Protein AF-A0A0A8X372-F1 (afdb_monomer_lite)

Foldseek 3Di:
DVVLLCVLVVCVVVVCVVVVVPDPDDPVRVLVVSLCVQLVVVLVVVVVVVVVVQVVCCVVCCVPPVDRPPDDLQNCLCSVQVVSLLSLLLSLQLNVCSLPDPDSVVSVVVSVVSCVVVVVVVVCVVVVVDDDDSVNSNVNSVVSNVVSVVSVVVCVVCPPVVNSVVVVD

Structure (mmCIF, N/CA/C/O backbone):
data_AF-A0A0A8X372-F1
#
_entry.id   AF-A0A0A8X372-F1
#
loop_
_atom_site.group_PDB
_atom_site.id
_atom_site.type_symbol
_atom_site.label_atom_id
_atom_site.label_alt_id
_atom_site.label_comp_id
_atom_site.label_asym_id
_atom_site.label_entity_id
_atom_site.label_seq_id
_atom_site.pdbx_PDB_ins_code
_atom_site.Cartn_x
_atom_site.Cartn_y
_atom_site.Cartn_z
_atom_site.occupancy
_atom_site.B_iso_or_equiv
_atom_site.auth_seq_id
_atom_site.auth_comp_id
_atom_site.auth_asym_id
_atom_site.auth_atom_id
_atom_site.pdbx_PDB_model_num
ATOM 1 N N . MET A 1 1 ? 5.039 -1.027 10.013 1.00 51.81 1 MET A N 1
ATOM 2 C CA . MET A 1 1 ? 4.492 -2.046 10.942 1.00 51.81 1 MET A CA 1
ATOM 3 C C . MET A 1 1 ? 4.755 -1.690 12.408 1.00 51.81 1 MET A C 1
ATOM 5 O O . MET A 1 1 ? 3.783 -1.479 13.117 1.00 51.81 1 MET A O 1
ATOM 9 N N . MET A 1 2 ? 6.009 -1.504 12.850 1.00 49.97 2 MET A N 1
ATOM 10 C CA . MET A 1 2 ? 6.305 -1.126 14.251 1.00 49.97 2 MET A CA 1
ATOM 11 C C . MET A 1 2 ? 5.663 0.201 14.705 1.00 49.97 2 MET A C 1
ATOM 13 O O . MET A 1 2 ? 5.135 0.270 15.808 1.00 49.97 2 MET A O 1
ATOM 17 N N . ILE A 1 3 ? 5.635 1.231 13.849 1.00 56.66 3 ILE A N 1
ATOM 18 C CA . ILE A 1 3 ? 5.080 2.557 14.196 1.00 56.66 3 ILE A CA 1
ATOM 19 C C . ILE A 1 3 ? 3.575 2.481 14.526 1.00 56.66 3 ILE A C 1
ATOM 21 O O . ILE A 1 3 ? 3.130 3.028 15.532 1.00 56.66 3 ILE A O 1
ATOM 25 N N . ALA A 1 4 ? 2.796 1.749 13.720 1.00 52.44 4 ALA A N 1
ATOM 26 C CA . ALA A 1 4 ? 1.363 1.548 13.958 1.00 52.44 4 ALA A CA 1
ATOM 27 C C . ALA A 1 4 ? 1.105 0.736 15.240 1.00 52.44 4 ALA A C 1
ATOM 29 O O . ALA A 1 4 ? 0.225 1.075 16.028 1.00 52.44 4 ALA A O 1
ATOM 30 N N . LEU A 1 5 ? 1.901 -0.314 15.467 1.00 48.47 5 LEU A N 1
ATOM 31 C CA . LEU A 1 5 ? 1.765 -1.192 16.629 1.00 48.47 5 LEU A CA 1
ATOM 32 C C . LEU A 1 5 ? 2.042 -0.458 17.947 1.00 48.47 5 LEU A C 1
ATOM 34 O O . LEU A 1 5 ? 1.261 -0.595 18.884 1.00 48.47 5 LEU A O 1
ATOM 38 N N . HIS A 1 6 ? 3.086 0.373 18.016 1.00 49.59 6 HIS A N 1
ATOM 39 C CA . HIS A 1 6 ? 3.379 1.150 19.224 1.00 49.59 6 HIS A CA 1
ATOM 40 C C . HIS A 1 6 ? 2.317 2.208 19.533 1.00 49.59 6 HIS A C 1
ATOM 42 O O . HIS A 1 6 ? 2.004 2.413 20.704 1.00 49.59 6 HIS A O 1
ATOM 48 N N . SER A 1 7 ? 1.734 2.848 18.515 1.00 50.34 7 SER A N 1
ATOM 49 C CA . SER A 1 7 ? 0.676 3.836 18.744 1.00 50.34 7 SER A CA 1
ATOM 50 C C . SER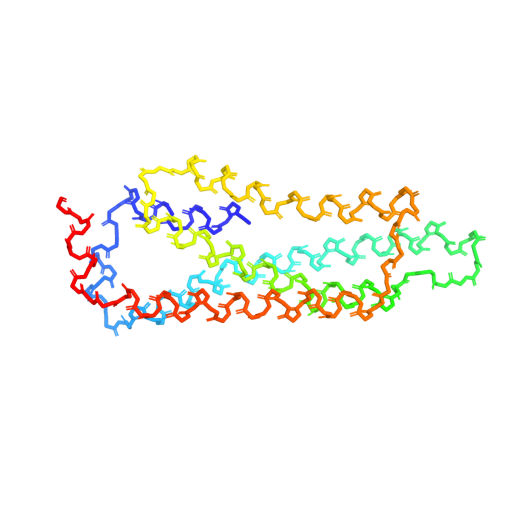 A 1 7 ? -0.593 3.181 19.295 1.00 50.34 7 SER A C 1
ATOM 52 O O . SER A 1 7 ? -1.122 3.650 20.295 1.00 50.34 7 SER A O 1
ATOM 54 N N . PHE A 1 8 ? -1.060 2.077 18.703 1.00 54.12 8 PHE A N 1
ATOM 55 C CA . PHE A 1 8 ? -2.315 1.443 19.126 1.00 54.12 8 PHE A CA 1
ATOM 56 C C . PHE A 1 8 ? -2.187 0.618 20.409 1.00 54.12 8 PHE A C 1
ATOM 58 O O . PHE A 1 8 ? -3.080 0.656 21.255 1.00 54.12 8 PHE A O 1
ATOM 65 N N . VAL A 1 9 ? -1.094 -0.131 20.574 1.00 49.31 9 VAL A N 1
ATOM 66 C CA . VAL A 1 9 ? -0.909 -0.967 21.767 1.00 49.31 9 VAL A CA 1
ATOM 67 C C . VAL A 1 9 ? -0.426 -0.138 22.954 1.00 49.31 9 VAL A C 1
ATOM 69 O O . VAL A 1 9 ? -0.907 -0.351 24.062 1.00 49.31 9 VAL A O 1
ATOM 72 N N . GLY A 1 10 ? 0.405 0.884 22.725 1.00 48.53 10 GLY A N 1
ATOM 73 C CA . GLY A 1 10 ? 0.854 1.788 23.785 1.00 48.53 10 GLY A CA 1
ATOM 74 C C . GLY A 1 10 ? -0.285 2.574 24.442 1.00 48.53 10 GLY A C 1
ATOM 75 O O . GLY A 1 10 ? -0.232 2.832 25.639 1.00 48.53 10 GLY A O 1
ATOM 76 N N . GLU A 1 11 ? -1.348 2.922 23.709 1.00 48.97 11 GLU A N 1
ATOM 77 C CA . GLU A 1 11 ? -2.535 3.573 24.294 1.00 48.97 11 GLU A CA 1
ATOM 78 C C . GLU A 1 11 ? -3.479 2.588 25.000 1.00 48.97 11 GLU A C 1
ATOM 80 O O . GLU A 1 11 ? -4.117 2.955 25.989 1.00 48.97 11 GLU A O 1
ATOM 85 N N . LYS A 1 12 ? -3.537 1.326 24.547 1.00 48.53 12 LYS A N 1
ATOM 86 C CA . LYS A 1 12 ? -4.268 0.254 25.243 1.00 48.53 12 LYS A CA 1
ATOM 87 C C . LYS A 1 12 ? -3.590 -0.106 26.571 1.00 48.53 12 LYS A C 1
ATOM 89 O O . LYS A 1 12 ? -4.277 -0.278 27.572 1.00 48.53 12 LYS A O 1
ATOM 94 N N . GLU A 1 13 ? -2.257 -0.147 26.603 1.00 44.12 13 GLU A N 1
ATOM 95 C CA . GLU A 1 13 ? -1.463 -0.398 27.816 1.00 44.12 13 GLU A CA 1
ATOM 96 C C . GLU A 1 13 ? -1.498 0.775 28.808 1.00 44.12 13 GLU A C 1
ATOM 98 O O . GLU A 1 13 ? -1.472 0.558 30.017 1.00 44.12 13 GLU A O 1
ATOM 103 N N . LYS A 1 14 ? -1.631 2.018 28.323 1.00 48.12 14 LYS A N 1
ATOM 104 C CA . LYS A 1 14 ? -1.695 3.224 29.171 1.00 48.12 14 LYS A CA 1
ATOM 105 C C . LYS A 1 14 ? -3.100 3.593 29.667 1.00 48.12 14 LYS A C 1
ATOM 107 O O . LYS A 1 14 ? -3.236 4.607 30.343 1.00 48.12 14 LYS A O 1
ATOM 112 N N . ARG A 1 15 ? -4.142 2.809 29.343 1.00 51.69 15 ARG A N 1
ATOM 113 C CA . ARG A 1 15 ? -5.561 3.082 29.684 1.00 51.69 15 ARG A CA 1
ATOM 114 C C . ARG A 1 15 ? -6.089 4.455 29.221 1.00 51.69 15 ARG A C 1
ATOM 116 O O . ARG A 1 15 ? -7.105 4.929 29.711 1.00 51.69 15 ARG A O 1
ATOM 123 N N . THR A 1 16 ? -5.467 5.093 28.229 1.00 52.44 16 THR A N 1
ATOM 124 C CA . THR A 1 16 ? -5.872 6.432 27.750 1.00 52.44 16 THR A CA 1
ATOM 125 C C . THR A 1 16 ? -7.022 6.404 26.736 1.00 52.44 16 THR A C 1
ATOM 127 O O . THR A 1 16 ? -7.514 7.454 26.321 1.00 52.44 16 THR A O 1
ATOM 130 N N . MET A 1 17 ? -7.493 5.215 26.339 1.00 50.78 17 MET A N 1
ATOM 131 C CA . MET A 1 17 ? -8.655 5.074 25.448 1.00 50.78 17 MET A CA 1
ATOM 132 C C . MET A 1 17 ? -9.970 5.532 26.096 1.00 50.78 17 MET A C 1
ATOM 134 O O . MET A 1 17 ? -10.868 5.972 25.381 1.00 50.78 17 MET A O 1
ATOM 138 N N . GLU A 1 18 ? -10.065 5.489 27.428 1.00 51.41 18 GLU A N 1
ATOM 139 C CA . GLU A 1 18 ? -11.213 6.014 28.177 1.00 51.41 18 GLU A CA 1
ATOM 140 C C . GLU A 1 18 ? -11.308 7.536 28.027 1.00 51.41 18 GLU A C 1
ATOM 142 O O . GLU A 1 18 ? -12.381 8.066 27.765 1.00 51.41 18 GLU A O 1
ATOM 147 N N . THR A 1 19 ? -10.176 8.243 28.070 1.00 48.94 19 THR A N 1
ATOM 148 C CA . THR A 1 19 ? -10.120 9.706 27.926 1.00 48.94 19 THR A CA 1
ATOM 149 C C . THR A 1 19 ? -10.456 10.171 26.502 1.00 48.94 19 THR A C 1
ATOM 151 O O . THR A 1 19 ? -11.048 11.232 26.324 1.00 48.94 19 THR A O 1
ATOM 154 N N . LEU A 1 20 ? -10.141 9.369 25.476 1.00 49.81 20 LEU A N 1
ATOM 155 C CA . LEU A 1 20 ? -10.448 9.684 24.071 1.00 49.81 20 LEU A CA 1
ATOM 156 C C . LEU A 1 20 ? -11.938 9.525 23.720 1.00 49.81 20 LEU A C 1
ATOM 158 O O . LEU A 1 20 ? -12.432 10.248 22.853 1.00 49.81 20 LEU A O 1
ATOM 162 N N . LEU A 1 21 ? -12.661 8.642 24.421 1.00 51.12 21 LEU A N 1
ATOM 163 C CA . LEU A 1 21 ? -14.119 8.479 24.303 1.00 51.12 21 LEU A CA 1
ATOM 164 C C . LEU A 1 21 ? -14.913 9.686 24.832 1.00 51.12 21 LEU A C 1
ATOM 166 O O . LEU A 1 21 ? -16.064 9.864 24.436 1.00 51.12 21 LEU A O 1
ATOM 170 N N . PHE A 1 22 ? -14.303 10.515 25.686 1.00 50.31 22 PHE A N 1
ATOM 171 C CA . PHE A 1 22 ? -14.886 11.768 26.182 1.00 50.31 22 PHE A CA 1
ATOM 172 C C . PHE A 1 22 ? -14.529 12.992 25.326 1.00 50.31 22 PHE A C 1
ATOM 174 O O . PHE A 1 22 ? -15.018 14.088 25.598 1.00 50.31 22 PHE A O 1
ATOM 181 N N . SER A 1 23 ? -13.697 12.837 24.289 1.00 53.75 23 SER A N 1
ATOM 182 C CA . SER A 1 23 ? -13.423 13.939 23.364 1.00 53.75 23 SER A CA 1
ATOM 183 C C . SER A 1 23 ? -14.616 14.158 22.419 1.00 53.75 23 SER A C 1
ATOM 185 O O . SER A 1 23 ? -15.269 13.189 22.025 1.00 53.75 23 SER A O 1
ATOM 187 N N . PRO A 1 24 ? -14.905 15.403 21.997 1.00 51.41 24 PRO A N 1
ATOM 188 C CA . PRO A 1 24 ? -15.989 15.720 21.061 1.00 51.41 24 PRO A CA 1
ATOM 189 C C . PRO A 1 24 ? -15.669 15.294 19.611 1.00 51.41 24 PRO A C 1
ATOM 191 O O . PRO A 1 24 ? -16.126 15.922 18.661 1.00 51.41 24 PRO A O 1
ATOM 194 N N . ILE A 1 25 ? -14.852 14.252 19.431 1.00 56.38 25 ILE A N 1
ATOM 195 C CA . ILE A 1 25 ? -14.346 13.769 18.146 1.00 56.38 25 ILE A CA 1
ATOM 196 C C . ILE A 1 25 ? -14.973 12.402 17.880 1.00 56.38 25 ILE A C 1
ATOM 198 O O . ILE A 1 25 ? -15.018 11.538 18.759 1.00 56.38 25 ILE A O 1
ATOM 202 N N . THR A 1 26 ? -15.474 12.171 16.666 1.00 61.09 26 THR A N 1
ATOM 203 C CA . THR A 1 26 ? -16.109 10.887 16.360 1.00 61.09 26 THR A CA 1
ATOM 204 C C . THR A 1 26 ? -15.069 9.761 16.304 1.00 61.09 26 THR A C 1
ATOM 206 O O . THR A 1 26 ? -13.953 9.933 15.813 1.00 61.09 26 THR A O 1
ATOM 209 N N . VAL A 1 27 ? -15.440 8.551 16.745 1.00 60.47 27 VAL A N 1
ATOM 210 C CA . VAL A 1 27 ? -14.560 7.358 16.707 1.00 60.47 27 VAL A CA 1
ATOM 211 C C . VAL A 1 27 ? -14.005 7.099 15.295 1.00 60.47 27 VAL A C 1
ATOM 213 O O . VAL A 1 27 ? -12.892 6.600 15.141 1.00 60.47 27 VAL A O 1
ATOM 216 N N . LYS A 1 28 ? -14.757 7.488 14.253 1.00 59.59 28 LYS A N 1
ATOM 217 C CA . LYS A 1 28 ? -14.338 7.404 12.848 1.00 59.59 28 LYS A CA 1
ATOM 218 C C . LYS A 1 28 ? -13.189 8.361 12.523 1.00 59.59 28 LYS A C 1
ATOM 220 O O . LYS A 1 28 ? -12.218 7.931 11.910 1.00 59.59 28 LYS A O 1
ATOM 225 N N . GLU A 1 29 ? -13.273 9.623 12.938 1.00 62.47 29 GLU A N 1
ATOM 226 C CA . GLU A 1 29 ? -12.220 10.624 12.706 1.00 62.47 29 GLU A CA 1
ATOM 227 C C . GLU A 1 29 ? -10.938 10.273 13.460 1.00 62.47 29 GLU A C 1
ATOM 229 O O . GLU A 1 29 ? -9.851 10.339 12.888 1.00 62.47 29 GLU A O 1
ATOM 234 N N . LEU A 1 30 ? -11.060 9.801 14.705 1.00 63.53 30 LEU A N 1
ATOM 235 C CA . LEU A 1 30 ? -9.914 9.337 15.487 1.00 63.53 30 LEU A CA 1
ATOM 236 C C . LEU A 1 30 ? -9.227 8.129 14.827 1.00 63.53 30 LEU A C 1
ATOM 238 O O . LEU A 1 30 ? -7.998 8.071 14.743 1.00 63.53 30 LEU A O 1
ATOM 242 N N . PHE A 1 31 ? -10.015 7.171 14.333 1.00 66.25 31 PHE A N 1
ATOM 243 C CA . PHE A 1 31 ? -9.499 6.003 13.625 1.00 66.25 31 PHE A CA 1
ATOM 244 C C . PHE A 1 31 ? -8.780 6.399 12.331 1.00 66.25 31 PHE A C 1
ATOM 246 O O . PHE A 1 31 ? -7.647 5.976 12.107 1.00 66.25 31 PHE A O 1
ATOM 253 N N . ILE A 1 32 ? -9.395 7.255 11.508 1.00 66.12 32 ILE A N 1
ATOM 254 C CA . ILE A 1 32 ? -8.796 7.752 10.262 1.00 66.12 32 ILE A CA 1
ATOM 255 C C . ILE A 1 32 ? -7.499 8.515 10.556 1.00 66.12 32 ILE A C 1
ATOM 257 O O . ILE A 1 32 ? -6.490 8.267 9.898 1.00 66.12 32 ILE A O 1
ATOM 261 N N . GLY A 1 33 ? -7.492 9.375 11.578 1.00 65.44 33 GLY A N 1
ATOM 262 C CA . GLY A 1 33 ? -6.310 10.128 11.992 1.00 65.44 33 GLY A CA 1
ATOM 263 C C . GLY A 1 33 ? -5.137 9.226 12.380 1.00 65.44 33 GLY A C 1
ATOM 264 O O . GLY A 1 33 ? -4.015 9.461 11.936 1.00 65.44 33 GLY A O 1
ATOM 265 N N . LYS A 1 34 ? -5.388 8.147 13.132 1.00 65.38 34 LYS A N 1
ATOM 266 C CA . LYS A 1 34 ? -4.344 7.175 13.507 1.00 65.38 34 LYS A CA 1
ATOM 267 C C . LYS A 1 34 ? -3.865 6.315 12.342 1.00 65.38 34 LYS A C 1
ATOM 269 O O . LYS A 1 34 ? -2.681 5.998 12.245 1.00 65.38 34 LYS A O 1
ATOM 274 N N . VAL A 1 35 ? -4.769 5.924 11.446 1.00 73.19 35 VAL A N 1
ATOM 275 C CA . VAL A 1 35 ? -4.382 5.195 10.232 1.00 73.19 35 VAL A CA 1
ATOM 276 C C . VAL A 1 35 ? -3.489 6.080 9.361 1.00 73.19 35 VAL A C 1
ATOM 278 O O . VAL A 1 35 ? -2.434 5.628 8.921 1.00 73.19 35 VAL A O 1
ATOM 281 N N . LEU A 1 36 ? -3.856 7.350 9.171 1.00 74.19 36 LEU A N 1
ATOM 282 C CA . LEU A 1 36 ? -3.067 8.312 8.401 1.00 74.19 36 LEU A CA 1
ATOM 283 C C . LEU A 1 36 ? -1.722 8.630 9.063 1.00 74.19 36 LEU A C 1
ATOM 285 O O . LEU A 1 36 ? -0.708 8.664 8.365 1.00 74.19 36 LEU A O 1
ATOM 289 N N . SER A 1 37 ? -1.681 8.794 10.389 1.00 72.81 37 SER A N 1
ATOM 290 C CA . SER A 1 37 ? -0.436 9.083 11.114 1.00 72.81 37 SER A CA 1
ATOM 291 C C . SER A 1 37 ? 0.581 7.944 11.022 1.00 72.81 37 SER A C 1
ATOM 293 O O . SER A 1 37 ? 1.780 8.205 11.013 1.00 72.81 37 SER A O 1
ATOM 295 N N . ALA A 1 38 ? 0.132 6.693 10.886 1.00 74.94 38 ALA A N 1
ATOM 296 C CA . ALA A 1 38 ? 1.006 5.554 10.621 1.00 74.94 38 ALA A CA 1
ATOM 297 C C . ALA A 1 38 ? 1.325 5.370 9.125 1.00 74.94 38 ALA A C 1
ATOM 299 O O . ALA A 1 38 ? 2.427 4.937 8.772 1.00 74.94 38 ALA A O 1
ATOM 300 N N . PHE A 1 39 ? 0.375 5.679 8.240 1.00 78.94 39 PHE A N 1
ATOM 301 C CA . PHE A 1 39 ? 0.503 5.499 6.793 1.00 78.94 39 PHE A CA 1
ATOM 302 C C . PHE A 1 39 ? 1.505 6.474 6.169 1.00 78.94 39 PHE A C 1
ATOM 304 O O . PHE A 1 39 ? 2.410 6.040 5.458 1.00 78.94 39 PHE A O 1
ATOM 311 N N . ILE A 1 40 ? 1.383 7.770 6.473 1.00 81.50 40 ILE A N 1
ATOM 312 C CA . ILE A 1 40 ? 2.216 8.836 5.897 1.00 81.50 40 ILE A CA 1
ATOM 313 C C . ILE A 1 40 ? 3.719 8.566 6.097 1.00 81.50 40 ILE A C 1
ATOM 315 O O . ILE A 1 40 ? 4.430 8.462 5.095 1.00 81.50 40 ILE A O 1
ATOM 319 N N . PRO A 1 41 ? 4.234 8.381 7.331 1.00 82.88 41 PRO A N 1
ATOM 320 C CA . PRO A 1 41 ? 5.660 8.127 7.526 1.00 82.88 41 PRO A CA 1
ATOM 321 C C . PRO A 1 41 ? 6.102 6.802 6.893 1.00 82.88 41 PRO A C 1
ATOM 323 O O . PRO A 1 41 ? 7.211 6.716 6.373 1.00 82.88 41 PRO A O 1
ATOM 326 N N . SER A 1 42 ? 5.234 5.782 6.869 1.00 83.31 42 SER A N 1
ATOM 327 C CA . SER A 1 42 ? 5.555 4.489 6.250 1.00 83.31 42 SER A CA 1
ATOM 328 C C . SER A 1 42 ? 5.765 4.609 4.735 1.00 83.31 42 SER A C 1
ATOM 330 O O . SER A 1 42 ? 6.728 4.053 4.203 1.00 83.31 42 SER A O 1
ATOM 332 N N . ILE A 1 43 ? 4.900 5.352 4.036 1.00 86.75 43 ILE A N 1
ATOM 333 C CA . ILE A 1 43 ? 5.032 5.579 2.590 1.00 86.75 43 ILE A CA 1
ATOM 334 C C . ILE A 1 43 ? 6.238 6.454 2.273 1.00 86.75 43 ILE A C 1
ATOM 336 O O . ILE A 1 43 ? 6.986 6.118 1.358 1.00 86.75 43 ILE A O 1
ATOM 340 N N . ILE A 1 44 ? 6.472 7.518 3.047 1.00 88.69 44 ILE A N 1
ATOM 341 C CA . ILE A 1 44 ? 7.630 8.399 2.849 1.00 88.69 44 ILE A CA 1
ATOM 342 C C . ILE A 1 44 ? 8.929 7.593 2.915 1.00 88.69 44 ILE A C 1
ATOM 344 O O . ILE A 1 44 ? 9.733 7.661 1.989 1.00 88.69 44 ILE A O 1
ATOM 348 N N . ILE A 1 45 ? 9.110 6.781 3.962 1.00 88.25 45 ILE A N 1
ATOM 349 C CA . ILE A 1 45 ? 10.306 5.939 4.111 1.00 88.25 45 ILE A CA 1
ATOM 350 C C . ILE A 1 45 ? 10.435 4.983 2.921 1.00 88.25 45 ILE A C 1
ATOM 352 O O . ILE A 1 45 ? 11.508 4.866 2.336 1.00 88.25 45 ILE A O 1
ATOM 356 N N . THR A 1 46 ? 9.333 4.348 2.519 1.00 87.31 46 THR A N 1
ATOM 357 C CA . THR A 1 46 ? 9.328 3.380 1.413 1.00 87.31 46 THR A CA 1
ATOM 358 C C . THR A 1 46 ? 9.717 4.025 0.080 1.00 87.31 46 THR A C 1
ATOM 360 O O . THR A 1 46 ? 10.512 3.462 -0.673 1.00 87.31 46 THR A O 1
ATOM 363 N N . TRP A 1 47 ? 9.202 5.219 -0.214 1.00 89.56 47 TRP A N 1
ATOM 364 C CA . TRP A 1 47 ? 9.553 5.960 -1.424 1.00 89.56 47 TRP A CA 1
ATOM 365 C C . TRP A 1 47 ? 10.991 6.466 -1.391 1.00 89.56 47 TRP A C 1
ATOM 367 O O . TRP A 1 47 ? 11.697 6.305 -2.382 1.00 89.56 47 TRP A O 1
ATOM 377 N N . VAL A 1 48 ? 11.465 6.998 -0.262 1.00 91.75 48 VAL A N 1
ATOM 378 C CA . VAL A 1 48 ? 12.869 7.411 -0.108 1.00 91.75 48 VAL A CA 1
ATOM 379 C C . VAL A 1 48 ? 13.811 6.229 -0.349 1.00 91.75 48 VAL A C 1
ATOM 381 O O . VAL A 1 48 ? 14.752 6.348 -1.134 1.00 91.75 48 VAL A O 1
ATOM 384 N N . SER A 1 49 ? 13.534 5.066 0.247 1.00 89.50 49 SER A N 1
ATOM 385 C CA . SER A 1 49 ? 14.313 3.847 0.007 1.00 89.50 49 SER A CA 1
ATOM 386 C C . SER A 1 49 ? 14.282 3.415 -1.460 1.00 89.50 49 SER A C 1
ATOM 388 O O . SER A 1 49 ? 15.316 3.027 -2.000 1.00 89.50 49 SER A O 1
ATOM 390 N N . PHE A 1 50 ? 13.130 3.517 -2.128 1.00 88.94 50 PHE A N 1
ATOM 391 C CA . PHE A 1 50 ? 13.004 3.207 -3.552 1.00 88.94 50 PHE A CA 1
ATOM 392 C C . PHE A 1 50 ? 13.809 4.158 -4.441 1.00 88.94 50 PHE A C 1
ATOM 394 O O . PHE A 1 50 ? 14.484 3.698 -5.358 1.00 88.94 50 PHE A O 1
ATOM 401 N N . PHE A 1 51 ? 13.787 5.464 -4.164 1.00 91.12 51 PHE A N 1
ATOM 402 C CA . PHE A 1 51 ? 14.586 6.435 -4.911 1.00 91.12 51 PHE A CA 1
ATOM 403 C C . PHE A 1 51 ? 16.084 6.187 -4.733 1.00 91.12 51 PHE A C 1
ATOM 405 O O . PHE A 1 51 ? 16.810 6.146 -5.724 1.00 91.12 51 PHE A O 1
ATOM 412 N N . LEU A 1 52 ? 16.542 5.946 -3.501 1.00 91.81 52 LEU A N 1
ATOM 413 C CA . LEU A 1 52 ? 17.940 5.601 -3.227 1.00 91.81 52 LEU A CA 1
ATOM 414 C C . LEU A 1 52 ? 18.358 4.322 -3.960 1.00 91.81 52 LEU A C 1
ATOM 416 O O . LEU A 1 52 ? 19.378 4.308 -4.648 1.00 91.81 52 LEU A O 1
ATOM 420 N N . PHE A 1 53 ? 17.541 3.271 -3.873 1.00 88.25 53 PHE A N 1
ATOM 421 C CA . PHE A 1 53 ? 17.771 2.020 -4.593 1.00 88.25 53 PHE A CA 1
ATOM 422 C C . PHE A 1 53 ? 17.829 2.234 -6.111 1.00 88.25 53 PHE A C 1
ATOM 424 O O . PHE A 1 53 ? 18.708 1.694 -6.784 1.00 88.25 53 PHE A O 1
ATOM 431 N N . GLY A 1 54 ? 16.925 3.054 -6.647 1.00 88.38 54 GLY A N 1
ATOM 432 C CA . GLY A 1 54 ? 16.880 3.401 -8.059 1.00 88.38 54 GLY A CA 1
ATOM 433 C C . GLY A 1 54 ? 18.134 4.118 -8.537 1.00 88.38 54 GLY A C 1
ATOM 434 O O . GLY A 1 54 ? 18.705 3.727 -9.552 1.00 88.38 54 GLY A O 1
ATOM 435 N N . ILE A 1 55 ? 18.603 5.115 -7.783 1.00 89.00 55 ILE A N 1
ATOM 436 C CA . ILE A 1 55 ? 19.826 5.865 -8.096 1.00 89.00 55 ILE A CA 1
ATOM 437 C C . ILE A 1 55 ? 21.036 4.928 -8.118 1.00 89.00 55 ILE A C 1
ATOM 439 O O . ILE A 1 55 ? 21.803 4.943 -9.080 1.00 89.00 55 ILE A O 1
ATOM 443 N N . ILE A 1 56 ? 21.188 4.079 -7.097 1.00 89.38 56 ILE A N 1
ATOM 444 C CA . ILE A 1 56 ? 22.287 3.105 -7.016 1.00 89.38 56 ILE A CA 1
ATOM 445 C C . ILE A 1 56 ? 22.232 2.136 -8.202 1.00 89.38 56 ILE A C 1
ATOM 447 O O . ILE A 1 56 ? 23.234 1.932 -8.886 1.00 89.38 56 ILE A O 1
ATOM 451 N N . THR A 1 57 ? 21.052 1.584 -8.487 1.00 87.19 57 THR A N 1
ATOM 452 C CA . THR A 1 57 ? 20.856 0.622 -9.577 1.00 87.19 57 THR A CA 1
ATOM 453 C C . THR A 1 57 ? 21.185 1.245 -10.927 1.00 87.19 57 THR A C 1
ATOM 455 O O . THR A 1 57 ? 21.960 0.674 -11.688 1.00 87.19 57 THR A O 1
ATOM 458 N N . VAL A 1 58 ? 20.652 2.432 -11.223 1.00 87.69 58 VAL A N 1
ATOM 459 C CA . VAL A 1 58 ? 20.949 3.150 -12.469 1.00 87.69 58 VAL A CA 1
ATOM 460 C C . VAL A 1 58 ? 22.444 3.442 -12.578 1.00 87.69 58 VAL A C 1
ATOM 462 O O . VAL A 1 58 ? 23.025 3.169 -13.621 1.00 87.69 58 VAL A O 1
ATOM 465 N N . SER A 1 59 ? 23.089 3.900 -11.503 1.00 85.44 59 SER A N 1
ATOM 466 C CA . SER A 1 59 ? 24.518 4.249 -11.515 1.00 85.44 59 SER A CA 1
ATOM 467 C C . SER A 1 59 ? 25.417 3.045 -11.819 1.00 85.44 59 SER A C 1
ATOM 469 O O . SER A 1 59 ? 26.376 3.163 -12.578 1.00 85.44 59 SER A O 1
ATOM 471 N N . LEU A 1 60 ? 25.093 1.873 -11.263 1.00 85.75 60 LEU A N 1
ATOM 472 C CA . LEU A 1 60 ? 25.840 0.633 -11.499 1.00 85.75 60 LEU A CA 1
ATOM 473 C C . LEU A 1 60 ? 25.562 0.033 -12.882 1.00 85.75 60 LEU A C 1
ATOM 475 O O . LEU A 1 60 ? 26.453 -0.525 -13.517 1.00 85.75 60 LEU A O 1
ATOM 479 N N . THR A 1 61 ? 24.322 0.150 -13.354 1.00 83.56 61 THR A N 1
ATOM 480 C CA . THR A 1 61 ? 23.837 -0.589 -14.526 1.00 83.56 61 THR A CA 1
ATOM 481 C C . THR A 1 61 ? 23.998 0.204 -15.828 1.00 83.56 61 THR A C 1
ATOM 483 O O . THR A 1 61 ? 24.148 -0.389 -16.896 1.00 83.56 61 THR A O 1
ATOM 486 N N . TYR A 1 62 ? 24.024 1.540 -15.761 1.00 80.69 62 TYR A N 1
ATOM 487 C CA . TYR A 1 62 ? 24.119 2.413 -16.936 1.00 80.69 62 TYR A CA 1
ATOM 488 C C . TYR A 1 62 ? 25.375 2.136 -17.774 1.00 80.69 62 TYR A C 1
ATOM 490 O O . TYR A 1 62 ? 25.276 1.996 -18.991 1.00 80.69 62 TYR A O 1
ATOM 498 N N . ASN A 1 63 ? 26.530 1.949 -17.124 1.00 76.25 63 ASN A N 1
ATOM 499 C CA . ASN A 1 63 ? 27.788 1.627 -17.811 1.00 76.25 63 ASN A CA 1
ATOM 500 C C . ASN A 1 63 ? 27.785 0.244 -18.479 1.00 76.25 63 ASN A C 1
ATOM 502 O O . ASN A 1 63 ? 28.532 0.027 -19.427 1.00 76.25 63 ASN A O 1
ATOM 506 N N . MET A 1 64 ? 26.968 -0.695 -17.993 1.00 79.81 64 MET A N 1
ATOM 507 C CA . MET A 1 64 ? 26.934 -2.065 -18.512 1.00 79.81 64 MET A CA 1
ATOM 508 C C . MET A 1 64 ? 25.971 -2.228 -19.692 1.00 79.81 64 MET A C 1
ATOM 510 O O . MET A 1 64 ? 26.259 -2.992 -20.607 1.00 79.81 64 MET A O 1
ATOM 514 N N . PHE A 1 65 ? 24.828 -1.537 -19.670 1.00 76.19 65 PHE A N 1
ATOM 515 C CA . PHE A 1 65 ? 23.746 -1.764 -20.636 1.00 76.19 65 PHE A CA 1
ATOM 516 C C . PHE A 1 65 ? 23.506 -0.592 -21.594 1.00 76.19 65 PHE A C 1
ATOM 518 O O . PHE A 1 65 ? 22.884 -0.791 -22.632 1.00 76.19 65 PHE A O 1
ATOM 525 N N . GLY A 1 66 ? 23.981 0.620 -21.284 1.00 74.06 66 GLY A N 1
ATOM 526 C CA . GLY A 1 66 ? 23.824 1.797 -22.150 1.00 74.06 66 GLY A CA 1
ATOM 527 C C . GLY A 1 66 ? 22.400 2.368 -22.231 1.00 74.06 66 GLY A C 1
ATOM 528 O O . GLY A 1 66 ? 22.163 3.311 -22.981 1.00 74.06 66 GLY A O 1
ATOM 529 N N . TYR A 1 67 ? 21.446 1.831 -21.462 1.00 74.81 67 TYR A N 1
ATOM 530 C CA . TYR A 1 67 ? 20.082 2.349 -21.321 1.00 74.81 67 TYR A CA 1
ATOM 531 C C . TYR A 1 67 ? 19.574 2.203 -19.879 1.00 74.81 67 TYR A C 1
ATOM 533 O O . TYR A 1 67 ? 20.094 1.416 -19.083 1.00 74.81 67 TYR A O 1
ATOM 541 N N . PHE A 1 68 ? 18.535 2.964 -19.530 1.00 74.94 68 PHE A N 1
ATOM 542 C CA . PHE A 1 68 ? 17.920 2.920 -18.203 1.00 74.94 68 PHE A CA 1
ATOM 543 C C . PHE A 1 68 ? 17.059 1.659 -18.040 1.00 74.94 68 PHE A C 1
ATOM 545 O O . PHE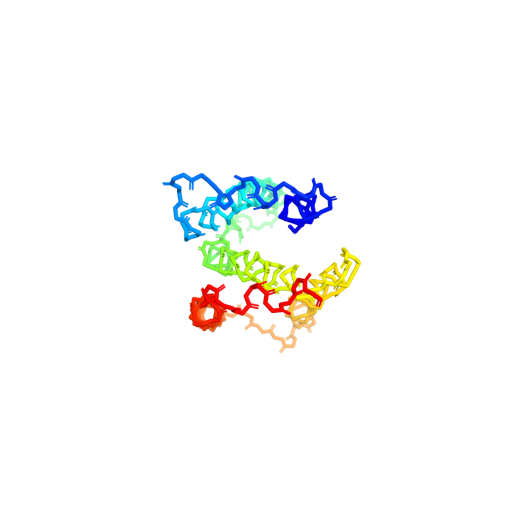 A 1 68 ? 15.924 1.601 -18.505 1.00 74.94 68 PHE A O 1
ATOM 552 N N . ILE A 1 69 ? 17.585 0.649 -17.343 1.00 75.31 69 ILE A N 1
ATOM 553 C CA . ILE A 1 69 ? 16.822 -0.556 -16.952 1.00 75.31 69 ILE A CA 1
ATOM 554 C C . ILE A 1 69 ? 15.792 -0.246 -15.850 1.00 75.31 69 ILE A C 1
ATOM 556 O O . ILE A 1 69 ? 14.808 -0.971 -15.672 1.00 75.31 69 ILE A O 1
ATOM 560 N N . PHE A 1 70 ? 15.991 0.851 -15.119 1.00 79.69 70 PHE A N 1
ATOM 561 C CA . PHE A 1 70 ? 15.159 1.266 -13.998 1.00 79.69 70 PHE A CA 1
ATOM 562 C C . PHE A 1 70 ? 14.809 2.764 -14.089 1.00 79.69 70 PHE A C 1
ATOM 564 O O . PHE A 1 70 ? 15.695 3.550 -14.428 1.00 79.69 70 PHE A O 1
ATOM 571 N N . PRO A 1 71 ? 13.576 3.181 -13.727 1.00 78.00 71 PRO A N 1
ATOM 572 C CA . PRO A 1 71 ? 12.437 2.354 -13.313 1.00 78.00 71 PRO A CA 1
ATOM 573 C C . PRO A 1 71 ? 11.646 1.784 -14.507 1.00 78.00 71 PRO A C 1
ATOM 575 O O . PRO A 1 71 ? 11.298 2.499 -15.440 1.00 78.00 71 PRO A O 1
ATOM 578 N N . ASN A 1 72 ? 11.304 0.494 -14.450 1.00 84.38 72 ASN A N 1
ATOM 579 C CA . ASN A 1 72 ? 10.405 -0.163 -15.412 1.00 84.38 72 ASN A CA 1
ATOM 580 C C . ASN A 1 72 ? 8.931 -0.025 -14.955 1.00 84.38 72 ASN A C 1
ATOM 582 O O . ASN A 1 72 ? 8.658 0.150 -13.766 1.00 84.38 72 ASN A O 1
ATOM 586 N N . ALA A 1 73 ? 7.969 -0.171 -15.870 1.00 85.88 73 ALA A N 1
ATOM 587 C CA . ALA A 1 73 ? 6.528 -0.146 -15.611 1.00 85.88 73 ALA A CA 1
ATOM 588 C C . ALA A 1 73 ? 6.100 -1.059 -14.446 1.00 85.88 73 ALA A C 1
ATOM 590 O O . ALA A 1 73 ? 5.268 -0.666 -13.631 1.00 85.88 73 ALA A O 1
ATOM 591 N N . ASN A 1 74 ? 6.713 -2.242 -14.311 1.00 86.00 74 ASN A N 1
ATOM 592 C CA . ASN A 1 74 ? 6.479 -3.140 -13.173 1.00 86.00 74 ASN A CA 1
ATOM 593 C C . ASN A 1 74 ? 6.765 -2.466 -11.823 1.00 86.00 74 ASN A C 1
ATOM 595 O O . ASN A 1 74 ? 5.950 -2.548 -10.908 1.00 86.00 74 ASN A O 1
ATOM 599 N N . TRP A 1 75 ? 7.901 -1.777 -11.704 1.00 86.81 75 TRP A N 1
ATOM 600 C CA . TRP A 1 75 ? 8.293 -1.090 -10.474 1.00 86.81 75 TRP A CA 1
ATOM 601 C C . TRP A 1 75 ? 7.386 0.099 -10.174 1.00 86.81 75 TRP A C 1
ATOM 603 O O . TRP A 1 75 ? 7.003 0.289 -9.023 1.00 86.81 75 TRP A O 1
ATOM 613 N N . LEU A 1 76 ? 6.985 0.859 -11.196 1.00 88.50 76 LEU A N 1
ATOM 614 C CA . LEU A 1 76 ? 6.058 1.978 -11.018 1.00 88.50 76 LEU A CA 1
ATOM 615 C C . LEU A 1 76 ? 4.692 1.508 -10.508 1.00 88.50 76 LEU A C 1
ATOM 617 O O . LEU A 1 76 ? 4.193 2.051 -9.525 1.00 88.50 76 LEU A O 1
ATOM 621 N N . ILE A 1 77 ? 4.115 0.463 -11.113 1.00 88.00 77 ILE A N 1
ATOM 622 C CA . ILE A 1 77 ? 2.846 -0.113 -10.643 1.00 88.00 77 ILE A CA 1
ATOM 623 C C . ILE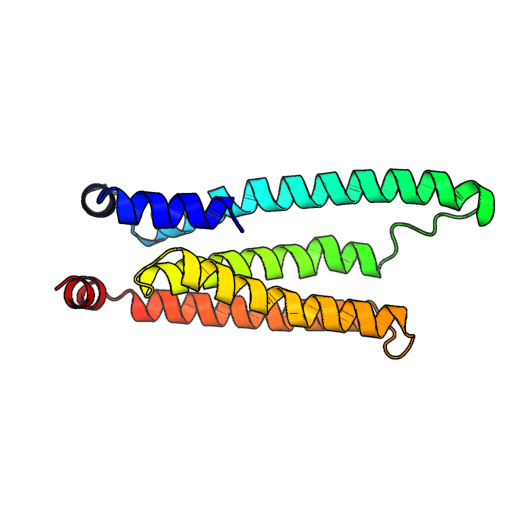 A 1 77 ? 3.012 -0.673 -9.232 1.00 88.00 77 ILE A C 1
ATOM 625 O O . ILE A 1 77 ? 2.175 -0.433 -8.366 1.00 88.00 77 ILE A O 1
ATOM 629 N N . LEU A 1 78 ? 4.101 -1.388 -8.956 1.00 86.56 78 LEU A N 1
ATOM 630 C CA . LEU A 1 78 ? 4.337 -1.941 -7.629 1.00 86.56 78 LEU A CA 1
ATOM 631 C C . LEU A 1 78 ? 4.386 -0.834 -6.563 1.00 86.56 78 LEU A C 1
ATOM 633 O O . LEU A 1 78 ? 3.699 -0.938 -5.550 1.00 86.56 78 LEU A O 1
ATOM 637 N N . MET A 1 79 ? 5.126 0.247 -6.809 1.00 88.31 79 MET A N 1
ATOM 638 C CA . MET A 1 79 ? 5.346 1.314 -5.826 1.00 88.31 79 MET A CA 1
ATOM 639 C C . MET A 1 79 ? 4.180 2.290 -5.670 1.00 88.31 79 MET A C 1
ATOM 641 O O . MET A 1 79 ? 3.951 2.780 -4.565 1.00 88.31 79 MET A O 1
ATOM 645 N N . LEU A 1 80 ? 3.465 2.600 -6.753 1.00 88.94 80 LEU A N 1
ATOM 646 C CA . LEU A 1 80 ? 2.364 3.571 -6.735 1.00 88.94 80 LEU A CA 1
ATOM 647 C C . LEU A 1 80 ? 1.001 2.921 -6.491 1.00 88.94 80 LEU A C 1
ATOM 649 O O . LEU A 1 80 ? 0.090 3.589 -6.014 1.00 88.94 80 LEU A O 1
ATOM 653 N N . TRP A 1 81 ? 0.853 1.631 -6.801 1.00 89.88 81 TRP A N 1
ATOM 654 C CA . TRP A 1 81 ? -0.415 0.916 -6.669 1.00 89.88 81 TRP A CA 1
ATOM 655 C C . TRP A 1 81 ? -0.360 -0.139 -5.567 1.00 89.88 81 TRP A C 1
ATOM 657 O O . TRP A 1 81 ? -1.074 -0.042 -4.573 1.00 89.88 81 TRP A O 1
ATOM 667 N N . VAL A 1 82 ? 0.516 -1.135 -5.696 1.00 86.69 82 VAL A N 1
ATOM 668 C CA . VAL A 1 82 ? 0.494 -2.312 -4.810 1.00 86.69 82 VAL A CA 1
ATOM 669 C C . VAL A 1 82 ? 0.957 -1.965 -3.389 1.00 86.69 82 VAL A C 1
ATOM 671 O O . VAL A 1 82 ? 0.304 -2.344 -2.416 1.00 86.69 82 VAL A O 1
ATOM 674 N N . VAL A 1 83 ? 2.046 -1.207 -3.253 1.00 87.25 83 VAL A N 1
ATOM 675 C CA . VAL A 1 83 ? 2.642 -0.832 -1.959 1.00 87.25 83 VAL A CA 1
ATOM 676 C C . VAL A 1 83 ? 1.685 -0.015 -1.079 1.00 87.25 83 VAL A C 1
ATOM 678 O O . VAL A 1 83 ? 1.496 -0.403 0.081 1.00 87.25 83 VAL A O 1
ATOM 681 N N . PRO A 1 84 ? 1.024 1.056 -1.567 1.00 88.25 84 PRO A N 1
ATOM 682 C CA . PRO A 1 84 ? 0.022 1.773 -0.781 1.00 88.25 84 PRO A CA 1
ATOM 683 C C . PRO A 1 84 ? -1.117 0.870 -0.306 1.00 88.25 84 PRO A C 1
ATOM 685 O O . PRO A 1 84 ? -1.495 0.924 0.865 1.00 88.25 84 PRO A O 1
ATOM 688 N N . MET A 1 85 ? -1.609 -0.018 -1.175 1.00 87.50 85 MET A N 1
ATOM 689 C CA . MET A 1 85 ? -2.714 -0.924 -0.847 1.00 87.50 85 MET A CA 1
ATOM 690 C C . MET A 1 85 ? -2.326 -1.948 0.226 1.00 87.50 85 MET A C 1
ATOM 692 O O . MET A 1 85 ? -3.097 -2.162 1.163 1.00 87.50 85 MET A O 1
ATOM 696 N N . ILE A 1 86 ? -1.124 -2.532 0.143 1.00 84.06 86 ILE A N 1
ATOM 697 C CA . ILE A 1 86 ? -0.583 -3.442 1.172 1.00 84.06 86 ILE A CA 1
ATOM 698 C C . ILE A 1 86 ? -0.355 -2.710 2.494 1.00 84.06 86 ILE A C 1
ATOM 700 O O . ILE A 1 86 ? -0.624 -3.259 3.563 1.00 84.06 86 ILE A O 1
ATOM 704 N N . THR A 1 87 ? 0.142 -1.473 2.440 1.00 83.69 87 THR A N 1
ATOM 705 C CA . THR A 1 87 ? 0.399 -0.674 3.645 1.00 83.69 87 THR A CA 1
ATOM 706 C C . THR A 1 87 ? -0.903 -0.411 4.397 1.00 83.69 87 THR A C 1
ATOM 708 O O . THR A 1 87 ? -0.968 -0.652 5.602 1.00 83.69 87 THR A O 1
ATOM 711 N N . ILE A 1 88 ? -1.962 -0.006 3.685 1.00 82.81 88 ILE A N 1
ATOM 712 C CA . ILE A 1 88 ? -3.302 0.168 4.263 1.00 82.81 88 ILE A CA 1
ATOM 713 C C . ILE A 1 88 ? -3.809 -1.156 4.841 1.00 82.81 88 ILE A C 1
ATOM 715 O O . ILE A 1 88 ? -4.228 -1.179 5.996 1.00 82.81 88 ILE A O 1
ATOM 719 N N . LEU A 1 89 ? -3.697 -2.262 4.096 1.00 82.38 89 LEU A N 1
ATOM 720 C CA . LEU A 1 89 ? -4.126 -3.587 4.556 1.00 82.38 89 LEU A CA 1
ATOM 721 C C . LEU A 1 89 ? -3.438 -3.973 5.863 1.00 82.38 89 LEU A C 1
ATOM 723 O O . LEU A 1 89 ? -4.088 -4.393 6.814 1.00 82.38 89 LEU A O 1
ATOM 727 N N . THR A 1 90 ? -2.125 -3.778 5.930 1.00 76.00 90 THR A N 1
ATOM 728 C CA . THR A 1 90 ? -1.319 -4.105 7.108 1.00 76.00 90 THR A CA 1
ATOM 729 C C . THR A 1 90 ? -1.729 -3.259 8.309 1.00 76.00 90 THR A C 1
ATOM 731 O O . THR A 1 90 ? -1.801 -3.773 9.424 1.00 76.00 90 THR A O 1
ATOM 734 N N . ILE A 1 91 ? -2.013 -1.969 8.112 1.00 76.00 91 ILE A N 1
ATOM 735 C CA . ILE A 1 91 ? -2.502 -1.101 9.187 1.00 76.00 91 ILE A CA 1
ATOM 736 C C . ILE A 1 91 ? -3.892 -1.564 9.641 1.00 76.00 91 ILE A C 1
ATOM 738 O O . ILE A 1 91 ? -4.088 -1.775 10.833 1.00 76.00 91 ILE A O 1
ATOM 742 N N . LEU A 1 92 ? -4.829 -1.801 8.717 1.00 74.38 92 LEU A N 1
ATOM 743 C CA . LEU A 1 92 ? -6.180 -2.269 9.044 1.00 74.38 92 LEU A CA 1
ATOM 744 C C . LEU A 1 92 ? -6.156 -3.606 9.792 1.00 74.38 92 LEU A C 1
ATOM 746 O O . LEU A 1 92 ? -6.778 -3.737 10.843 1.00 74.38 92 LEU A O 1
ATOM 750 N N . VAL A 1 93 ? -5.403 -4.589 9.302 1.00 73.50 93 VAL A N 1
ATOM 751 C CA . VAL A 1 93 ? -5.254 -5.884 9.974 1.00 73.50 93 VAL A CA 1
ATOM 752 C C . VAL A 1 93 ? -4.672 -5.697 11.373 1.00 73.50 93 VAL A C 1
ATOM 754 O O . VAL A 1 93 ? -5.222 -6.245 12.324 1.00 73.50 93 VAL A O 1
ATOM 757 N N . ASN A 1 94 ? -3.630 -4.875 11.537 1.00 68.50 94 ASN A N 1
ATOM 758 C CA . ASN A 1 94 ? -3.058 -4.612 12.858 1.00 68.50 94 ASN A CA 1
ATOM 759 C C . ASN A 1 94 ? -4.067 -3.980 13.819 1.00 68.50 94 ASN A C 1
ATOM 761 O O . ASN A 1 94 ? -4.134 -4.412 14.964 1.00 68.50 94 ASN A O 1
ATOM 765 N N . VAL A 1 95 ? -4.880 -3.016 13.374 1.00 67.44 95 VAL A N 1
ATOM 766 C CA . VAL A 1 95 ? -5.895 -2.411 14.251 1.00 67.44 95 VAL A CA 1
ATOM 767 C C . VAL A 1 95 ? -7.019 -3.399 14.581 1.00 67.44 95 VAL A C 1
ATOM 769 O O . VAL A 1 95 ? -7.488 -3.463 15.719 1.00 67.44 95 VAL A O 1
ATOM 772 N N . PHE A 1 96 ? -7.436 -4.219 13.613 1.00 66.44 96 PHE A N 1
ATOM 773 C CA . PHE A 1 96 ? -8.428 -5.271 13.844 1.00 66.44 96 PHE A CA 1
ATOM 774 C C . PHE A 1 96 ? -7.937 -6.300 14.868 1.00 66.44 96 PHE A C 1
ATOM 776 O O . PHE A 1 96 ? -8.682 -6.701 15.765 1.00 66.44 96 PHE A O 1
ATOM 783 N N . VAL A 1 97 ? -6.670 -6.708 14.750 1.00 63.69 97 VAL A N 1
ATOM 784 C CA . VAL A 1 97 ? -6.028 -7.643 15.672 1.00 63.69 97 VAL A CA 1
ATOM 785 C C . VAL A 1 97 ? -5.799 -6.982 17.030 1.00 63.69 97 VAL A C 1
ATOM 787 O O . VAL A 1 97 ? -6.147 -7.591 18.031 1.00 63.69 97 VAL A O 1
ATOM 790 N N . SER A 1 98 ? -5.338 -5.730 17.119 1.00 55.41 98 SER A N 1
ATOM 791 C CA . SER A 1 98 ? -5.120 -5.043 18.407 1.00 55.41 98 SER A CA 1
ATOM 792 C C . SER A 1 98 ? -6.412 -4.839 19.204 1.00 55.41 98 SER A C 1
ATOM 794 O O . SER A 1 98 ? -6.403 -4.872 20.439 1.00 55.41 98 SER A O 1
ATOM 796 N N . ALA A 1 99 ? -7.544 -4.665 18.514 1.00 56.53 99 ALA A N 1
ATOM 797 C CA . ALA A 1 99 ? -8.860 -4.613 19.144 1.00 56.53 99 ALA A CA 1
ATOM 798 C C . ALA A 1 99 ? -9.265 -5.956 19.786 1.00 56.53 99 ALA A C 1
ATOM 800 O O . ALA A 1 99 ? -10.013 -5.961 20.760 1.00 56.53 99 ALA A O 1
ATOM 801 N N . ARG A 1 100 ? -8.767 -7.094 19.278 1.00 54.88 100 ARG A N 1
ATOM 802 C CA . ARG A 1 100 ? -9.140 -8.445 19.742 1.00 54.88 100 ARG A CA 1
ATOM 803 C C . ARG A 1 100 ? -8.057 -9.169 20.551 1.00 54.88 100 ARG A C 1
ATOM 805 O O . ARG A 1 100 ? -8.403 -10.035 21.346 1.00 54.88 100 ARG A O 1
ATOM 812 N N . ALA A 1 101 ? -6.785 -8.831 20.371 1.00 48.62 101 ALA A N 1
ATOM 813 C CA . ALA A 1 101 ? -5.657 -9.519 20.984 1.00 48.62 101 ALA A CA 1
ATOM 814 C C . ALA A 1 101 ? -5.386 -9.010 22.405 1.00 48.62 101 ALA A C 1
ATOM 816 O O . ALA A 1 101 ? -5.506 -7.811 22.704 1.00 48.62 101 ALA A O 1
ATOM 817 N N . LYS A 1 102 ? -5.001 -9.945 23.278 1.00 46.03 102 LYS A N 1
ATOM 818 C CA . LYS A 1 102 ? -4.617 -9.676 24.669 1.00 46.03 102 LYS A CA 1
ATOM 819 C C . LYS A 1 102 ? -3.143 -9.244 24.805 1.00 46.03 102 LYS A C 1
ATOM 821 O O . LYS A 1 102 ? -2.785 -8.765 25.872 1.00 46.03 102 LYS A O 1
ATOM 826 N N . GLY A 1 103 ? -2.314 -9.329 23.748 1.00 50.56 103 GLY A N 1
ATOM 827 C CA . GLY A 1 103 ? -0.896 -8.929 23.799 1.00 50.56 103 GLY A CA 1
ATOM 828 C C . GLY A 1 103 ? -0.234 -8.569 22.454 1.00 50.56 103 GLY A C 1
ATOM 829 O O . GLY A 1 103 ? -0.667 -8.998 21.387 1.00 50.56 103 GLY A O 1
ATOM 830 N N . PHE A 1 104 ? 0.845 -7.773 22.527 1.00 50.41 104 PHE A N 1
ATOM 831 C CA . PHE A 1 104 ? 1.626 -7.204 21.407 1.00 50.41 104 PHE A CA 1
ATOM 832 C C . PHE A 1 104 ? 2.304 -8.257 20.506 1.00 50.41 104 PHE A C 1
ATOM 834 O O . PHE A 1 104 ? 2.439 -8.060 19.298 1.00 50.41 104 PHE A O 1
ATOM 841 N N . GLN A 1 105 ? 2.713 -9.393 21.080 1.00 51.25 105 GLN A N 1
ATOM 842 C CA . GLN A 1 105 ? 3.468 -10.434 20.370 1.00 51.25 105 GLN A CA 1
ATOM 843 C C . GLN A 1 105 ? 2.628 -11.201 19.334 1.00 51.25 105 GLN A C 1
ATOM 845 O O . GLN A 1 105 ? 3.133 -11.492 18.250 1.00 51.25 105 GLN A O 1
ATOM 850 N N . GLU A 1 106 ? 1.342 -11.457 19.602 1.00 55.66 106 GLU A N 1
ATOM 851 C CA . GLU A 1 106 ? 0.453 -12.148 18.650 1.00 55.66 106 GLU A CA 1
ATOM 852 C C . GLU A 1 106 ? 0.234 -11.317 17.375 1.00 55.66 106 GLU A C 1
ATOM 854 O O . GLU A 1 106 ? 0.237 -11.850 16.264 1.00 55.66 106 GLU A O 1
ATOM 859 N N . ALA A 1 107 ? 0.109 -9.992 17.516 1.00 52.91 107 ALA A N 1
ATOM 860 C CA . ALA A 1 107 ? -0.066 -9.080 16.387 1.00 52.91 107 ALA A CA 1
ATOM 861 C C . ALA A 1 107 ? 1.181 -9.021 15.488 1.00 52.91 107 ALA A C 1
ATOM 863 O O . ALA A 1 107 ? 1.065 -9.021 14.261 1.00 52.91 107 ALA A O 1
ATOM 864 N N . GLN A 1 108 ? 2.379 -9.038 16.084 1.00 60.34 108 GLN A N 1
ATOM 865 C CA . GLN A 1 108 ? 3.639 -9.086 15.340 1.00 60.34 108 GLN A CA 1
ATOM 866 C C . GLN A 1 108 ? 3.766 -10.396 14.543 1.00 60.34 108 GLN A C 1
ATOM 868 O O . GLN A 1 108 ? 4.157 -10.375 13.375 1.00 60.34 108 GLN A O 1
ATOM 873 N N . GLN A 1 109 ? 3.408 -11.531 15.151 1.00 58.78 109 GLN A N 1
ATOM 874 C CA . GLN A 1 109 ? 3.525 -12.849 14.527 1.00 58.78 109 GLN A CA 1
ATOM 875 C C . GLN A 1 109 ? 2.521 -13.029 13.377 1.00 58.78 109 GLN A C 1
ATOM 877 O O . GLN A 1 109 ? 2.888 -13.502 12.301 1.00 58.78 109 GLN A O 1
ATOM 882 N N . LEU A 1 110 ? 1.284 -12.552 13.553 1.00 61.16 110 LEU A N 1
ATOM 883 C CA . LEU A 1 110 ? 0.283 -12.488 12.483 1.00 61.16 110 LEU A CA 1
ATOM 884 C C . LEU A 1 110 ? 0.696 -11.530 11.359 1.00 61.16 110 LEU A C 1
ATOM 886 O O . LEU A 1 110 ? 0.511 -11.843 10.185 1.00 61.16 110 LEU A O 1
ATOM 890 N N . GLY A 1 111 ? 1.299 -10.385 11.685 1.00 60.72 111 GLY A N 1
ATOM 891 C CA . GLY A 1 111 ? 1.822 -9.475 10.667 1.00 60.72 111 GLY A CA 1
ATOM 892 C C . GLY A 1 111 ? 3.019 -10.049 9.897 1.00 60.72 111 GLY A C 1
ATOM 893 O O . GLY A 1 111 ? 3.190 -9.730 8.723 1.00 60.72 111 GLY A O 1
ATOM 894 N N . GLY A 1 112 ? 3.794 -10.959 10.497 1.00 67.44 112 GLY A N 1
ATOM 895 C CA . GLY A 1 112 ? 4.839 -11.722 9.806 1.00 67.44 112 GLY A CA 1
ATOM 896 C C . GLY A 1 112 ? 4.299 -12.655 8.714 1.00 67.44 112 GLY A C 1
ATOM 897 O O . GLY A 1 112 ? 4.942 -12.829 7.682 1.00 67.44 112 GLY A O 1
ATOM 898 N N . ILE A 1 113 ? 3.085 -13.193 8.873 1.00 74.44 113 ILE A N 1
ATOM 899 C CA . ILE A 1 113 ? 2.447 -14.057 7.862 1.00 74.44 113 ILE A CA 1
ATOM 900 C C . ILE A 1 113 ? 2.169 -13.292 6.559 1.00 74.44 113 ILE A C 1
ATOM 902 O O . ILE A 1 113 ? 2.279 -13.870 5.479 1.00 74.44 113 ILE A O 1
ATOM 906 N N . LEU A 1 114 ? 1.889 -11.985 6.625 1.00 70.38 114 LEU A N 1
ATOM 907 C CA . LEU A 1 114 ? 1.660 -11.149 5.435 1.00 70.38 114 LEU A CA 1
ATOM 908 C C . LEU A 1 114 ? 2.899 -11.016 4.532 1.00 70.38 114 LEU A C 1
ATOM 910 O O . LEU A 1 114 ? 2.759 -10.684 3.356 1.00 70.38 114 LEU A O 1
ATOM 914 N N . ILE A 1 115 ? 4.100 -11.292 5.048 1.00 76.31 115 ILE A N 1
ATOM 915 C CA . ILE A 1 115 ? 5.343 -11.276 4.262 1.00 76.31 115 ILE A CA 1
ATOM 916 C C . ILE A 1 115 ? 5.486 -12.539 3.402 1.00 76.31 115 ILE A C 1
ATOM 918 O O . ILE A 1 115 ? 6.103 -12.479 2.337 1.00 76.31 115 ILE A O 1
ATOM 922 N N . LEU A 1 116 ? 4.893 -13.669 3.804 1.00 81.44 116 LEU A N 1
ATOM 923 C CA . LEU A 1 116 ? 5.055 -14.947 3.099 1.00 81.44 116 LEU A CA 1
ATOM 924 C C . LEU A 1 116 ? 4.595 -14.900 1.629 1.00 81.44 116 LEU A C 1
ATOM 926 O O . LEU A 1 116 ? 5.371 -15.327 0.773 1.00 81.44 116 LEU A O 1
ATOM 930 N N . PRO A 1 117 ? 3.416 -14.344 1.277 1.00 79.62 117 PRO A N 1
ATOM 931 C CA . PRO A 1 117 ? 3.011 -14.221 -0.124 1.00 79.62 117 PRO A CA 1
ATOM 932 C C . PRO A 1 117 ? 3.981 -13.368 -0.951 1.00 79.62 117 PRO A C 1
ATOM 934 O O . PRO A 1 117 ? 4.264 -13.687 -2.103 1.00 79.62 117 PRO A O 1
ATOM 937 N N . ILE A 1 118 ? 4.525 -12.303 -0.353 1.00 79.88 118 ILE A N 1
ATOM 938 C CA . ILE A 1 118 ? 5.477 -11.397 -1.010 1.00 79.88 118 ILE A CA 1
ATOM 939 C C . ILE A 1 118 ? 6.787 -12.139 -1.305 1.00 79.88 118 ILE A C 1
ATOM 941 O O . ILE A 1 118 ? 7.315 -12.052 -2.413 1.00 79.88 118 ILE A O 1
ATOM 945 N N . MET A 1 119 ? 7.282 -12.918 -0.341 1.00 82.12 119 MET A N 1
ATOM 946 C CA . MET A 1 119 ? 8.461 -13.768 -0.525 1.00 82.12 119 MET A CA 1
ATOM 947 C C . MET A 1 119 ? 8.232 -14.862 -1.568 1.00 82.12 119 MET A C 1
ATOM 949 O O . MET A 1 119 ? 9.111 -15.102 -2.392 1.00 82.12 119 MET A O 1
ATOM 953 N N . GLY A 1 120 ? 7.045 -15.472 -1.602 1.00 83.94 120 GLY A N 1
ATOM 954 C CA . GLY A 1 120 ? 6.686 -16.449 -2.631 1.00 83.94 120 GLY A CA 1
ATOM 955 C C . GLY A 1 120 ? 6.771 -15.869 -4.046 1.00 83.94 120 GLY A C 1
ATOM 956 O O . GLY A 1 120 ? 7.363 -16.486 -4.931 1.00 83.94 120 GLY A O 1
ATOM 957 N N . LEU A 1 121 ? 6.261 -14.649 -4.250 1.00 82.81 121 LEU A N 1
ATOM 958 C CA . LEU A 1 121 ? 6.384 -13.941 -5.530 1.00 82.81 121 LEU A CA 1
ATOM 959 C C . LEU A 1 121 ? 7.845 -13.649 -5.890 1.00 82.81 121 LEU A C 1
ATOM 961 O O . LEU A 1 121 ? 8.236 -13.821 -7.044 1.00 82.81 121 LEU A O 1
ATOM 965 N N . PHE A 1 122 ? 8.655 -13.234 -4.914 1.00 82.69 122 PHE A N 1
ATOM 966 C CA . PHE A 1 122 ? 10.075 -12.953 -5.125 1.00 82.69 122 PHE A CA 1
ATOM 967 C C . PHE A 1 122 ? 10.856 -14.208 -5.537 1.00 82.69 122 PHE A C 1
ATOM 969 O O . PHE A 1 122 ? 11.600 -14.176 -6.514 1.00 82.69 122 PHE A O 1
ATOM 976 N N . ILE A 1 123 ? 10.644 -15.331 -4.846 1.00 84.94 123 ILE A N 1
ATOM 977 C CA . ILE A 1 123 ? 11.285 -16.613 -5.169 1.00 84.94 123 ILE A CA 1
ATOM 978 C C . ILE A 1 123 ? 10.816 -17.119 -6.538 1.00 84.94 123 ILE A C 1
ATOM 980 O O . ILE A 1 123 ? 11.636 -17.551 -7.349 1.00 84.94 123 ILE A O 1
ATOM 984 N N . GLY A 1 124 ? 9.516 -17.025 -6.833 1.00 85.94 124 GLY A N 1
ATOM 985 C CA . GLY A 1 124 ? 8.968 -17.404 -8.136 1.00 85.94 124 GLY A CA 1
ATOM 986 C C . GLY A 1 124 ? 9.580 -16.603 -9.288 1.00 85.94 124 GLY A C 1
ATOM 987 O O . GLY A 1 124 ? 9.899 -17.172 -10.327 1.00 85.94 124 GLY A O 1
ATOM 988 N N . GLN A 1 125 ? 9.813 -15.305 -9.080 1.00 83.94 125 GLN A N 1
ATOM 989 C CA . GLN A 1 125 ? 10.535 -14.451 -10.027 1.00 83.94 125 GLN A CA 1
ATOM 990 C C . GLN A 1 125 ? 12.009 -14.837 -10.167 1.00 83.94 125 GLN A C 1
ATOM 992 O O . GLN A 1 125 ? 12.510 -14.949 -11.281 1.00 83.94 125 GLN A O 1
ATOM 997 N N . ALA A 1 126 ? 12.712 -15.033 -9.049 1.00 83.00 126 ALA A N 1
ATOM 998 C CA . ALA A 1 126 ? 14.148 -15.314 -9.044 1.00 83.00 126 ALA A CA 1
ATOM 999 C C . ALA A 1 126 ? 14.490 -16.665 -9.694 1.00 83.00 126 ALA A C 1
ATOM 1001 O O . ALA A 1 126 ? 15.519 -16.798 -10.349 1.00 83.00 126 ALA A O 1
ATOM 1002 N N . THR A 1 127 ? 13.613 -17.656 -9.538 1.00 86.06 127 THR A N 1
ATOM 1003 C CA . THR A 1 127 ? 13.754 -18.991 -10.144 1.00 86.06 127 THR A CA 1
ATOM 1004 C C . THR A 1 127 ? 13.317 -19.043 -11.610 1.00 86.06 127 THR A C 1
ATOM 1006 O O . THR A 1 127 ? 13.496 -20.067 -12.262 1.00 86.06 127 THR A O 1
ATOM 1009 N N . GLY A 1 128 ? 12.726 -17.965 -12.139 1.00 82.25 128 GLY A N 1
ATOM 1010 C CA . GLY A 1 128 ? 12.161 -17.919 -13.490 1.00 82.25 128 GLY A CA 1
ATOM 1011 C C . GLY A 1 128 ? 10.851 -18.698 -13.657 1.00 82.25 128 GLY A C 1
ATOM 1012 O O . GLY A 1 128 ? 10.304 -18.740 -14.756 1.00 82.25 128 GLY A O 1
ATOM 1013 N N . PHE A 1 129 ? 10.323 -19.291 -12.579 1.00 82.88 129 PHE A N 1
ATOM 1014 C CA . PHE A 1 129 ? 9.051 -20.016 -12.580 1.00 82.88 129 PHE A CA 1
ATOM 1015 C C . PHE A 1 129 ? 7.852 -19.089 -12.838 1.00 82.88 129 PHE A C 1
ATOM 1017 O O . PHE A 1 129 ? 6.865 -19.486 -13.456 1.00 82.88 129 PHE A O 1
ATOM 1024 N N . LEU A 1 130 ? 7.939 -17.838 -12.382 1.00 79.75 130 LEU A N 1
ATOM 1025 C CA . LEU A 1 130 ? 6.951 -16.794 -12.625 1.00 79.75 130 LEU A CA 1
ATOM 1026 C C . LEU A 1 130 ? 7.600 -15.621 -13.356 1.00 79.75 130 LEU A C 1
ATOM 1028 O O . LEU A 1 130 ? 8.686 -15.186 -12.991 1.00 79.75 130 LEU A O 1
ATOM 1032 N N . VAL A 1 131 ? 6.892 -15.087 -14.357 1.00 80.81 131 VAL A N 1
ATOM 1033 C CA . VAL A 1 131 ? 7.219 -13.814 -15.015 1.00 80.81 131 VAL A CA 1
ATOM 1034 C C . VAL A 1 131 ? 6.113 -12.813 -14.701 1.00 80.81 131 VAL A C 1
ATOM 1036 O O . VAL A 1 131 ? 5.012 -12.859 -15.253 1.00 80.81 131 VAL A O 1
ATOM 1039 N N . ILE A 1 132 ? 6.408 -11.889 -13.797 1.00 80.44 132 ILE A N 1
ATOM 1040 C CA . ILE A 1 132 ? 5.499 -10.852 -13.335 1.00 80.44 132 ILE A CA 1
ATOM 1041 C C . ILE A 1 132 ? 5.399 -9.780 -14.418 1.00 80.44 132 ILE A C 1
ATOM 1043 O O . ILE A 1 132 ? 6.299 -8.963 -14.628 1.00 80.44 132 ILE A O 1
ATOM 1047 N N . LYS A 1 133 ? 4.262 -9.793 -15.111 1.00 85.94 133 LYS A N 1
ATOM 1048 C CA . LYS A 1 133 ? 3.867 -8.745 -16.051 1.00 85.94 133 LYS A CA 1
ATOM 1049 C C . LYS A 1 133 ? 3.171 -7.588 -15.316 1.00 85.94 133 LYS A C 1
ATOM 1051 O O . LYS A 1 133 ? 2.530 -7.831 -14.288 1.00 85.94 133 LYS A O 1
ATOM 1056 N N . PRO A 1 134 ? 3.166 -6.372 -15.894 1.00 84.75 134 PRO A N 1
ATOM 1057 C CA . PRO A 1 134 ? 2.497 -5.206 -15.308 1.00 84.75 134 PRO A CA 1
ATOM 1058 C C . PRO A 1 134 ? 1.023 -5.469 -14.961 1.00 84.75 134 PRO A C 1
ATOM 1060 O O . PRO A 1 134 ? 0.538 -5.075 -13.902 1.00 84.75 134 PRO A O 1
ATOM 1063 N N . ILE A 1 135 ? 0.326 -6.215 -15.825 1.00 87.31 135 ILE A N 1
ATOM 1064 C CA . ILE A 1 135 ? -1.088 -6.565 -15.649 1.00 87.31 135 ILE A CA 1
ATOM 1065 C C . ILE A 1 135 ? -1.337 -7.441 -14.412 1.00 87.31 135 ILE A C 1
ATOM 1067 O O . ILE A 1 135 ? -2.345 -7.278 -13.730 1.00 87.31 135 ILE A O 1
ATOM 1071 N N . PHE A 1 136 ? -0.403 -8.339 -14.088 1.00 87.56 136 PHE A N 1
ATOM 1072 C CA . PHE A 1 136 ? -0.522 -9.227 -12.935 1.00 87.56 136 PHE A CA 1
ATOM 1073 C C . PHE A 1 136 ? -0.391 -8.440 -11.625 1.00 87.56 136 PHE A C 1
ATOM 1075 O O . PHE A 1 136 ? -1.176 -8.639 -10.701 1.00 87.56 136 PHE A O 1
ATOM 1082 N N . LEU A 1 137 ? 0.532 -7.472 -11.572 1.00 86.12 137 LEU A N 1
ATOM 1083 C CA . LEU A 1 137 ? 0.667 -6.555 -10.433 1.00 86.12 137 LEU A CA 1
ATOM 1084 C C . LEU A 1 137 ? -0.572 -5.674 -10.251 1.00 86.12 137 LEU A C 1
ATOM 1086 O O . LEU A 1 137 ? -1.023 -5.474 -9.123 1.00 86.12 137 LEU A O 1
ATOM 1090 N N . ALA A 1 138 ? -1.145 -5.176 -11.349 1.00 87.81 138 ALA A N 1
ATOM 1091 C CA . ALA A 1 138 ? -2.375 -4.393 -11.298 1.00 87.81 138 ALA A CA 1
ATOM 1092 C C . ALA A 1 138 ? -3.538 -5.212 -10.708 1.00 87.81 138 ALA A C 1
ATOM 1094 O O . ALA A 1 138 ? -4.215 -4.734 -9.795 1.00 87.81 138 ALA A O 1
ATOM 1095 N N . LEU A 1 139 ? -3.712 -6.464 -11.157 1.00 89.94 139 LEU A N 1
ATOM 1096 C CA . LEU A 1 139 ? -4.716 -7.395 -10.625 1.00 89.94 139 LEU A CA 1
ATOM 1097 C C . LEU A 1 139 ? -4.519 -7.673 -9.131 1.00 89.94 139 LEU A C 1
ATOM 1099 O O . LEU A 1 139 ? -5.482 -7.600 -8.370 1.00 89.94 139 LEU A O 1
ATOM 1103 N N . ILE A 1 140 ? -3.281 -7.922 -8.690 1.00 87.81 140 ILE A N 1
ATOM 1104 C CA . ILE A 1 140 ? -2.967 -8.086 -7.262 1.00 87.81 140 ILE A CA 1
ATOM 1105 C C . ILE A 1 140 ? -3.395 -6.848 -6.471 1.00 87.81 140 ILE A C 1
ATOM 1107 O O . ILE A 1 140 ? -4.056 -6.973 -5.442 1.00 87.81 140 ILE A O 1
ATOM 1111 N N . GLY A 1 141 ? -3.066 -5.648 -6.955 1.00 87.94 141 GLY A N 1
ATOM 1112 C CA . GLY A 1 141 ? -3.467 -4.413 -6.286 1.00 87.94 141 GLY A CA 1
ATOM 1113 C C . GLY A 1 141 ? -4.988 -4.261 -6.180 1.00 87.94 141 GLY A C 1
ATOM 1114 O O . GLY A 1 141 ? -5.480 -3.849 -5.133 1.00 87.94 141 GLY A O 1
ATOM 1115 N N . VAL A 1 142 ? -5.744 -4.668 -7.208 1.00 91.06 142 VAL A N 1
ATOM 1116 C CA . VA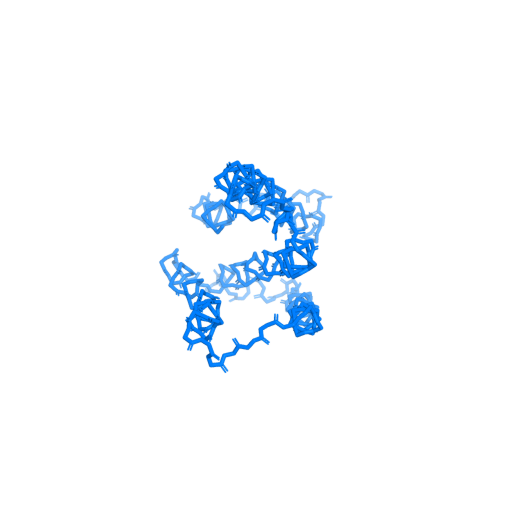L A 1 142 ? -7.219 -4.683 -7.167 1.00 91.06 142 VAL A CA 1
ATOM 1117 C C . VAL A 1 142 ? -7.743 -5.660 -6.112 1.00 91.06 142 VAL A C 1
ATOM 1119 O O . VAL A 1 142 ? -8.628 -5.298 -5.339 1.00 91.06 142 VAL A O 1
ATOM 1122 N N . ILE A 1 143 ? -7.183 -6.870 -6.026 1.00 90.62 143 ILE A N 1
ATOM 1123 C CA . ILE A 1 143 ? -7.570 -7.862 -5.008 1.00 90.62 143 ILE A CA 1
ATOM 1124 C C . ILE A 1 143 ? -7.340 -7.300 -3.600 1.00 90.62 143 ILE A C 1
ATOM 1126 O O . ILE A 1 143 ? -8.213 -7.386 -2.737 1.00 90.62 143 ILE A O 1
ATOM 1130 N N . ILE A 1 144 ? -6.187 -6.673 -3.370 1.00 87.75 144 ILE A N 1
ATOM 1131 C CA . ILE A 1 144 ? -5.850 -6.082 -2.070 1.00 87.75 144 ILE A CA 1
ATOM 1132 C C . ILE A 1 144 ? -6.770 -4.899 -1.752 1.00 87.75 144 ILE A C 1
ATOM 1134 O O . ILE A 1 144 ? -7.214 -4.752 -0.615 1.00 87.75 144 ILE A O 1
ATOM 1138 N N . LEU A 1 145 ? -7.117 -4.086 -2.750 1.00 89.62 145 LEU A N 1
ATOM 1139 C CA . LEU A 1 145 ? -8.086 -3.004 -2.598 1.00 89.62 145 LEU A CA 1
ATOM 1140 C C . LEU A 1 145 ? -9.471 -3.539 -2.200 1.00 89.62 145 LEU A C 1
ATOM 1142 O O . LEU A 1 145 ? -10.094 -2.994 -1.288 1.00 89.62 145 LEU A O 1
ATOM 1146 N N . MET A 1 146 ? -9.932 -4.637 -2.810 1.00 89.62 146 MET A N 1
ATOM 1147 C CA . MET A 1 146 ? -11.176 -5.298 -2.399 1.00 89.62 146 MET A CA 1
ATOM 1148 C C . MET A 1 146 ? -11.101 -5.789 -0.948 1.00 89.62 146 MET A C 1
ATOM 1150 O O . MET A 1 146 ? -12.033 -5.557 -0.179 1.00 89.62 146 MET A O 1
ATOM 1154 N N . LEU A 1 147 ? -9.985 -6.404 -0.541 1.00 86.31 147 LEU A N 1
ATOM 1155 C CA . LEU A 1 147 ? -9.772 -6.838 0.844 1.00 86.31 147 LEU A CA 1
ATOM 1156 C C . LEU A 1 147 ? -9.803 -5.663 1.829 1.00 86.31 147 LEU A C 1
ATOM 1158 O O . LEU A 1 147 ? -10.457 -5.761 2.867 1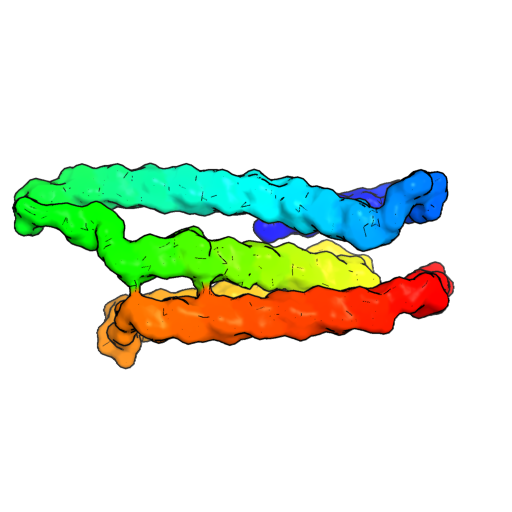.00 86.31 147 LEU A O 1
ATOM 1162 N N . ASN A 1 148 ? -9.169 -4.538 1.488 1.00 86.38 148 ASN A N 1
ATOM 1163 C CA . ASN A 1 148 ? -9.227 -3.308 2.280 1.00 86.38 148 ASN A CA 1
ATOM 1164 C C . ASN A 1 148 ? -10.670 -2.826 2.465 1.00 86.38 148 ASN A C 1
ATOM 1166 O O . ASN A 1 148 ? -11.079 -2.503 3.580 1.00 86.38 148 ASN A O 1
ATOM 1170 N N . PHE A 1 149 ? -11.461 -2.822 1.389 1.00 85.25 149 PHE A N 1
ATOM 1171 C CA . PHE A 1 149 ? -12.859 -2.404 1.441 1.00 85.25 149 PHE A CA 1
ATOM 1172 C C . PHE A 1 149 ? -13.711 -3.342 2.310 1.00 85.25 149 PHE A C 1
ATOM 1174 O O . PHE A 1 149 ? -14.518 -2.881 3.120 1.00 85.25 149 PHE A O 1
ATOM 1181 N N . ILE A 1 150 ? -13.499 -4.658 2.198 1.00 84.81 150 ILE A N 1
ATOM 1182 C CA . ILE A 1 150 ? -14.168 -5.667 3.031 1.00 84.81 150 ILE A CA 1
ATOM 1183 C C . ILE A 1 150 ? -13.810 -5.466 4.506 1.00 84.81 150 ILE A C 1
ATOM 1185 O O . ILE A 1 150 ? -14.710 -5.401 5.342 1.00 84.81 150 ILE A O 1
ATOM 1189 N N . LEU A 1 151 ? -12.523 -5.309 4.831 1.00 78.38 151 LEU A N 1
ATOM 1190 C CA . LEU A 1 151 ? -12.051 -5.075 6.198 1.00 78.38 151 LEU A CA 1
ATOM 1191 C C . LEU A 1 151 ? -12.634 -3.791 6.794 1.00 78.38 151 LEU A C 1
ATOM 1193 O O . LEU A 1 151 ? -13.135 -3.819 7.916 1.00 78.38 151 LEU A O 1
ATOM 1197 N N . LEU A 1 152 ? -12.653 -2.690 6.038 1.00 76.75 152 LEU A N 1
ATOM 1198 C CA . LEU A 1 152 ? -13.277 -1.431 6.461 1.00 76.75 152 LEU A CA 1
ATOM 1199 C C . LEU A 1 152 ? -14.782 -1.589 6.716 1.00 76.75 152 LEU A C 1
ATOM 1201 O O . LEU A 1 152 ? -15.310 -1.093 7.717 1.00 76.75 152 LEU A O 1
ATOM 1205 N N . LYS A 1 153 ? -15.488 -2.318 5.845 1.00 77.75 153 LYS A N 1
ATOM 1206 C CA . LYS A 1 153 ? -16.919 -2.593 6.016 1.00 77.75 153 LYS A CA 1
ATOM 1207 C C . LYS A 1 153 ? -17.183 -3.487 7.229 1.00 77.75 153 LYS A C 1
ATOM 1209 O O . LYS A 1 153 ? -18.131 -3.247 7.970 1.00 77.75 153 LYS A O 1
ATOM 1214 N N . MET A 1 154 ? -16.334 -4.485 7.473 1.00 71.69 154 MET A N 1
ATOM 1215 C CA . MET A 1 154 ? -16.403 -5.309 8.680 1.00 71.69 154 MET A CA 1
ATOM 1216 C C . MET A 1 154 ? -16.161 -4.459 9.928 1.00 71.69 154 MET A C 1
ATOM 1218 O O . MET A 1 154 ? -16.972 -4.503 10.844 1.00 71.69 154 MET A O 1
ATOM 1222 N N . MET A 1 155 ? -15.108 -3.642 9.957 1.00 66.31 155 MET A N 1
ATOM 1223 C CA . MET A 1 155 ? -14.819 -2.763 11.093 1.00 66.31 155 MET A CA 1
ATOM 1224 C C . MET A 1 155 ? -15.980 -1.824 11.400 1.00 66.31 155 MET A C 1
ATOM 1226 O O . MET A 1 155 ? -16.397 -1.747 12.544 1.00 66.31 155 MET A O 1
ATOM 1230 N N . THR A 1 156 ? -16.547 -1.156 10.394 1.00 66.69 156 THR A N 1
ATOM 1231 C CA . THR A 1 156 ? -17.677 -0.236 10.605 1.00 66.69 156 THR A CA 1
ATOM 1232 C C . THR A 1 156 ? -18.949 -0.951 11.061 1.00 66.69 156 THR A C 1
ATOM 1234 O O . THR A 1 156 ? -19.656 -0.406 11.902 1.00 66.69 156 THR A O 1
ATOM 1237 N N . LYS A 1 157 ? -19.213 -2.173 10.577 1.00 61.72 157 LYS A N 1
ATOM 1238 C CA . LYS A 1 157 ? -20.354 -3.003 11.002 1.00 61.72 157 LYS A CA 1
ATOM 1239 C C . LYS A 1 157 ? -20.189 -3.594 12.409 1.00 61.72 157 LYS A C 1
ATOM 1241 O O . LYS A 1 157 ? -21.174 -3.761 13.109 1.00 61.72 157 LYS A O 1
ATOM 1246 N N . TYR A 1 158 ? -18.966 -3.922 12.827 1.00 54.91 158 TYR A N 1
ATOM 1247 C CA . TYR A 1 158 ? -18.679 -4.428 14.178 1.00 54.91 158 TYR A CA 1
ATOM 1248 C C . TYR A 1 158 ? -18.434 -3.312 15.205 1.00 54.91 158 TYR A C 1
ATOM 1250 O O . TYR A 1 158 ? -18.277 -3.613 16.381 1.00 54.91 158 TYR A O 1
ATOM 1258 N N . ASN A 1 159 ? -18.403 -2.042 14.791 1.00 53.19 159 ASN A N 1
ATOM 1259 C CA . ASN A 1 159 ? -18.215 -0.891 15.679 1.00 53.19 159 ASN A CA 1
ATOM 1260 C C . ASN A 1 159 ? -19.541 -0.339 16.232 1.00 53.19 159 ASN A C 1
ATOM 1262 O O . ASN A 1 159 ? -19.632 0.849 16.554 1.00 53.19 159 ASN A O 1
ATOM 1266 N N . ASP A 1 160 ? -20.572 -1.183 16.336 1.00 48.81 160 ASP A N 1
ATOM 1267 C CA . ASP A 1 160 ? -21.756 -0.855 17.121 1.00 48.81 160 ASP A CA 1
ATOM 1268 C C . ASP A 1 160 ? -21.329 -0.713 18.583 1.00 48.81 160 ASP A C 1
ATOM 1270 O O . ASP A 1 160 ? -20.823 -1.663 19.194 1.00 48.81 160 ASP A O 1
ATOM 1274 N N . ARG A 1 161 ? -21.522 0.507 19.105 1.00 49.47 161 ARG A N 1
ATOM 1275 C CA . ARG A 1 161 ? -21.151 1.012 20.441 1.00 49.47 161 ARG A CA 1
ATOM 1276 C C . ARG A 1 161 ? -21.287 -0.023 21.566 1.00 49.47 161 ARG A C 1
ATOM 1278 O O . ARG A 1 161 ? -20.486 0.001 22.487 1.00 49.47 161 ARG A O 1
ATOM 1285 N N . ASN A 1 162 ? -22.243 -0.944 21.467 1.00 43.62 162 ASN A N 1
ATOM 1286 C CA . ASN A 1 162 ? -22.569 -1.931 22.495 1.00 43.62 162 ASN A CA 1
ATOM 1287 C C . ASN A 1 162 ? -21.576 -3.109 22.589 1.00 43.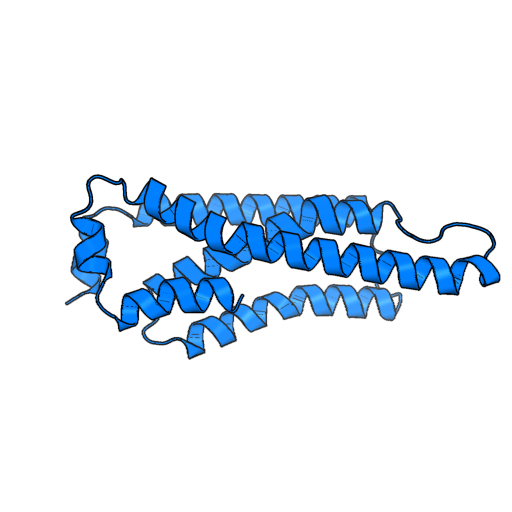62 162 ASN A C 1
ATOM 1289 O O . ASN A 1 162 ? -21.382 -3.644 23.674 1.00 43.62 162 ASN A O 1
ATOM 1293 N N . THR A 1 163 ? -20.888 -3.490 21.506 1.00 45.75 163 THR A N 1
ATOM 1294 C CA . THR A 1 163 ? -19.967 -4.656 21.527 1.00 45.75 163 THR A CA 1
ATOM 1295 C C . THR A 1 163 ? -18.558 -4.333 22.033 1.00 45.75 163 THR A C 1
ATOM 1297 O O . THR A 1 163 ? -17.804 -5.238 22.395 1.00 45.75 163 THR A O 1
ATOM 1300 N N . LEU A 1 164 ? -18.198 -3.045 22.090 1.00 48.16 164 LEU A N 1
ATOM 1301 C CA . LEU A 1 164 ? -16.972 -2.576 22.741 1.00 48.16 164 LEU A CA 1
ATOM 1302 C C . LEU A 1 164 ? -17.090 -2.615 24.273 1.00 48.16 164 LEU A C 1
ATOM 1304 O O . LEU A 1 164 ? -16.099 -2.920 24.929 1.00 48.16 164 LEU A O 1
ATOM 1308 N N . PHE A 1 165 ? -18.291 -2.387 24.822 1.00 44.62 165 PHE A N 1
ATOM 1309 C CA . PHE A 1 165 ? -18.551 -2.483 26.264 1.00 44.62 165 PHE A CA 1
ATOM 1310 C C . PHE A 1 165 ? -18.530 -3.933 26.772 1.00 44.62 165 PHE A C 1
ATOM 1312 O O . PHE A 1 165 ? -18.004 -4.194 27.848 1.00 44.62 165 PHE A O 1
ATOM 1319 N N . GLU A 1 166 ? -19.027 -4.894 25.989 1.00 39.56 166 GLU A N 1
ATOM 1320 C CA . GLU A 1 166 ? -19.090 -6.308 26.402 1.00 39.56 166 GLU A CA 1
ATOM 1321 C C . GLU A 1 166 ? -17.735 -7.029 26.392 1.00 39.56 166 GLU A C 1
ATOM 1323 O O . GLU A 1 166 ? -17.559 -8.021 27.088 1.00 39.56 166 GLU A O 1
ATOM 1328 N N . LYS A 1 167 ? -16.752 -6.547 25.621 1.00 42.34 167 LYS A N 1
ATOM 1329 C CA . LYS A 1 167 ? -15.404 -7.147 25.570 1.00 42.34 167 LYS A CA 1
ATOM 1330 C C . LYS A 1 167 ? -14.426 -6.585 26.606 1.00 42.34 167 LYS A C 1
ATOM 1332 O O . LYS A 1 167 ? -13.246 -6.939 26.566 1.00 42.34 167 LYS A O 1
ATOM 1337 N N . GLN A 1 168 ? -14.894 -5.695 27.481 1.00 47.09 168 GLN A N 1
ATOM 1338 C CA . GLN A 1 168 ? -14.098 -5.064 28.539 1.00 47.09 168 GLN A CA 1
ATOM 1339 C C . GLN A 1 168 ? -14.456 -5.536 29.958 1.00 47.09 168 GLN A C 1
ATOM 1341 O O . GLN A 1 168 ? -13.778 -5.110 30.893 1.00 47.09 168 GLN A O 1
ATOM 1346 N N . ILE A 1 169 ? -15.450 -6.422 30.115 1.00 34.44 169 ILE A N 1
ATOM 1347 C CA . ILE A 1 169 ? -15.721 -7.155 31.365 1.00 34.44 169 ILE A CA 1
ATOM 1348 C C . ILE A 1 169 ? -15.095 -8.549 31.273 1.00 34.44 169 ILE A C 1
ATOM 1350 O O . ILE A 1 169 ? -15.244 -9.192 30.208 1.00 34.44 169 ILE A O 1
#

Radius of gyration: 19.55 Å; chains: 1; bounding box: 50×36×54 Å

Sequence (169 aa):
MMIALHSFVGEKEKRTMETLLFSPITVKELFIGKVLSAFIPSIIITWVSFFLFGIITVSLTYNMFGYFIFPNANWLILMLWVVPMITILTILVNVFVSARAKGFQEAQQLGGILILPIMGLFIGQATGFLVIKPIFLALIGVIILMLNFILLKMMTKYNDRNTLFEKQI

pLDDT: mean 71.68, std 15.72, range [34.44, 91.81]

InterPro domains:
  IPR032688 ABC-2 type transporter permease protein NosY-like [PF12679] (2-127)

Organism: Mesobacillus selenatarsenatis (strain DSM 18680 / JCM 14380 / FERM P-15431 / SF-1) (NCBI:txid1321606)

Secondary structure (DSSP, 8-state):
-HHHHHHHHHHHHTTTHHHHHTSSS-HHHHHHHHHHHHHHHHHHHHHHHHHHHHHHHHHHHHHHHSS---S-HHHHHIIIIIHHHHHHHHHHHHHHHHHH-SSHHHHHHHHHHTHHHHHHHHHHHHTTS----HHHHHHHHHHHHHHHHHHHHHHHHH--HHHHHHTT-